Protein AF-A0A5C4LCY1-F1 (afdb_monomer_lite)

Secondary structure (DSSP, 8-state):
---HHHHHHHHHHHHHHTT-HHHHHHHHHHHHTSTT---HHHHHHHHHHHHHTT-HHHHHHHHHHHHHH-TT---HHHHHHHHHHHHHTT-HHHHHHHHHHHHHHS--HHHHHHHHHHHHHTT-HHHHHHHHHHHHHHHHHS-HHHHHHTHHHHHHHHHHHHH-

Organism: NCBI:txid2583531

InterPro domains:
  IPR011990 Tetratricopeptide-like helical domain superfamily [G3DSA:1.25.40.10] (3-149)
  IPR011990 Tetratricopeptide-like helical domain superfamily [SSF48452] (9-138)

pLDDT: mean 95.49, std 5.55, range [51.03, 98.69]

Sequence (164 aa):
MPTPVANRAEFAEECAALGKWQEAWEQYDEIVRRPNGGEPVFHLAKAEAELELGRPADALAGLGALKVREPDYDSAREHMLHARSLAALGRTAEALDAFEAISHRHDSYEARARRASLLAQTGRPDEGRRIAEEILDRLRRAPAHVRKLQADWKHLAEDVLRRT

Structure (mmCIF, N/CA/C/O backbone):
data_AF-A0A5C4LCY1-F1
#
_entry.id   AF-A0A5C4LCY1-F1
#
loop_
_atom_site.group_PDB
_atom_site.id
_atom_site.type_symbol
_atom_site.label_atom_id
_atom_site.label_alt_id
_atom_site.label_comp_id
_atom_site.label_asym_id
_atom_site.label_entity_id
_atom_site.label_seq_id
_atom_site.pdbx_PDB_ins_code
_atom_site.Cartn_x
_atom_site.Cartn_y
_atom_site.Cartn_z
_atom_site.occupancy
_atom_site.B_iso_or_equiv
_atom_site.auth_seq_id
_atom_site.auth_comp_id
_atom_site.auth_asym_id
_atom_site.auth_atom_id
_atom_site.pdbx_PDB_model_num
ATOM 1 N N . MET A 1 1 ? 32.344 -7.123 -8.767 1.00 51.03 1 MET A N 1
ATOM 2 C CA . MET A 1 1 ? 31.823 -5.754 -8.961 1.00 51.03 1 MET A CA 1
ATOM 3 C C . MET A 1 1 ? 30.328 -5.869 -9.194 1.00 51.03 1 MET A C 1
ATOM 5 O O . MET A 1 1 ? 29.963 -6.674 -10.048 1.00 51.03 1 MET A O 1
ATOM 9 N N . PRO A 1 2 ? 29.483 -5.166 -8.429 1.00 62.44 2 PRO A N 1
ATOM 10 C CA . PRO A 1 2 ? 28.041 -5.151 -8.670 1.00 62.44 2 PRO A CA 1
ATOM 11 C C . PRO A 1 2 ? 27.728 -4.586 -10.066 1.00 62.44 2 PRO A C 1
ATOM 13 O O . PRO A 1 2 ? 28.493 -3.787 -10.615 1.00 62.44 2 PRO A O 1
ATOM 16 N N . THR A 1 3 ? 26.645 -5.064 -10.684 1.00 77.62 3 THR A N 1
ATOM 17 C CA . THR A 1 3 ? 26.247 -4.621 -12.027 1.00 77.62 3 THR A CA 1
ATOM 18 C C . THR A 1 3 ? 25.677 -3.199 -11.969 1.00 77.62 3 THR A C 1
ATOM 20 O O . THR A 1 3 ? 25.167 -2.783 -10.928 1.00 77.62 3 THR A O 1
ATOM 23 N N . PRO A 1 4 ? 25.684 -2.441 -13.082 1.00 82.31 4 PRO A N 1
ATOM 24 C CA . PRO A 1 4 ? 25.064 -1.115 -13.112 1.00 82.31 4 PRO A CA 1
ATOM 25 C C . PRO A 1 4 ? 23.577 -1.107 -12.720 1.00 82.31 4 PRO A C 1
ATOM 27 O O . PRO A 1 4 ? 23.086 -0.084 -12.260 1.00 82.31 4 PRO A O 1
ATOM 30 N N . VAL A 1 5 ? 22.865 -2.227 -12.905 1.00 87.88 5 VAL A N 1
ATOM 31 C CA . VAL A 1 5 ? 21.470 -2.390 -12.463 1.00 87.88 5 VAL A CA 1
ATOM 32 C C . VAL A 1 5 ? 21.398 -2.568 -10.949 1.00 87.88 5 VAL A C 1
ATOM 34 O O . VAL A 1 5 ? 20.640 -1.848 -10.312 1.00 87.88 5 VAL A O 1
ATOM 37 N N . ALA A 1 6 ? 22.221 -3.449 -10.371 1.00 86.69 6 ALA A N 1
ATOM 38 C CA . ALA A 1 6 ? 22.251 -3.679 -8.925 1.00 86.69 6 ALA A CA 1
ATOM 39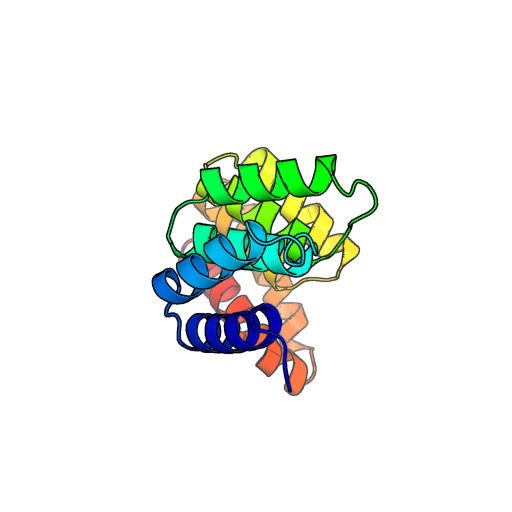 C C . ALA A 1 6 ? 22.594 -2.397 -8.148 1.00 86.69 6 ALA A C 1
ATOM 41 O O . ALA A 1 6 ? 21.867 -2.026 -7.236 1.00 86.69 6 ALA A O 1
ATOM 42 N N . ASN A 1 7 ? 23.610 -1.650 -8.595 1.00 89.31 7 ASN A N 1
ATOM 43 C CA . ASN A 1 7 ? 23.980 -0.375 -7.967 1.00 89.31 7 ASN A CA 1
ATOM 44 C C . ASN A 1 7 ? 22.839 0.650 -7.988 1.00 89.31 7 ASN A C 1
ATOM 46 O O . ASN A 1 7 ? 22.654 1.404 -7.038 1.00 89.31 7 ASN A O 1
ATOM 50 N N . ARG A 1 8 ? 22.087 0.710 -9.093 1.00 92.62 8 ARG A N 1
ATOM 51 C CA . ARG A 1 8 ? 20.947 1.624 -9.215 1.00 92.62 8 ARG A CA 1
ATOM 52 C C . ARG A 1 8 ? 19.771 1.175 -8.367 1.00 92.62 8 ARG A C 1
ATOM 54 O O . ARG A 1 8 ? 19.093 2.033 -7.823 1.00 92.62 8 ARG A O 1
ATOM 61 N N . ALA A 1 9 ? 19.536 -0.131 -8.270 1.00 93.12 9 ALA A N 1
ATOM 62 C CA . ALA A 1 9 ? 18.480 -0.681 -7.435 1.00 93.12 9 ALA A CA 1
ATOM 63 C C . ALA A 1 9 ? 18.744 -0.363 -5.960 1.00 93.12 9 ALA A C 1
ATOM 65 O O . ALA A 1 9 ? 17.877 0.212 -5.319 1.00 93.12 9 ALA A O 1
ATOM 66 N N . GLU A 1 10 ? 19.961 -0.607 -5.467 1.00 94.19 10 GLU A N 1
ATOM 67 C CA . GLU A 1 10 ? 20.356 -0.257 -4.094 1.00 94.19 10 GLU A CA 1
ATOM 68 C C . GLU A 1 10 ? 20.157 1.242 -3.815 1.00 94.19 10 GLU A C 1
ATOM 70 O O . GLU A 1 10 ? 19.497 1.614 -2.848 1.00 94.19 10 GLU A O 1
ATOM 75 N N . PHE A 1 11 ? 20.628 2.119 -4.710 1.00 94.00 11 PHE A N 1
ATOM 76 C CA . PHE A 1 11 ? 20.412 3.564 -4.572 1.00 94.00 11 PHE A CA 1
ATOM 77 C C . PHE A 1 11 ? 18.918 3.947 -4.599 1.00 94.00 11 PHE A C 1
ATOM 79 O O . PHE A 1 11 ? 18.476 4.801 -3.831 1.00 94.00 11 PHE A O 1
ATOM 86 N N . ALA A 1 12 ? 18.114 3.309 -5.454 1.00 95.81 12 ALA A N 1
ATOM 87 C CA . ALA A 1 12 ? 16.675 3.547 -5.531 1.00 95.81 12 ALA A CA 1
ATOM 88 C C . ALA A 1 12 ? 15.940 3.099 -4.258 1.00 95.81 12 ALA A C 1
ATOM 90 O O . ALA A 1 12 ? 15.021 3.783 -3.805 1.00 95.81 12 ALA A O 1
ATOM 91 N N . GLU A 1 13 ? 16.343 1.970 -3.674 1.00 95.69 13 GLU A N 1
ATOM 92 C CA . GLU A 1 13 ? 15.836 1.471 -2.393 1.00 95.69 13 GLU A CA 1
ATOM 93 C C . GLU A 1 13 ? 16.164 2.437 -1.250 1.00 95.69 13 GLU A C 1
ATOM 95 O O . GLU A 1 13 ? 15.283 2.756 -0.451 1.00 95.69 13 GLU A O 1
ATOM 100 N N . GLU A 1 14 ? 17.384 2.979 -1.208 1.00 96.69 14 GLU A N 1
ATOM 101 C CA . GLU A 1 14 ? 17.764 4.010 -0.235 1.00 96.69 14 GLU A CA 1
ATOM 102 C C . GLU A 1 14 ? 16.939 5.293 -0.404 1.00 96.69 14 GLU A C 1
ATOM 104 O O . GLU A 1 14 ? 16.442 5.853 0.577 1.00 96.69 14 GLU A O 1
ATOM 109 N N . CYS A 1 15 ? 16.741 5.753 -1.644 1.00 96.56 15 CYS A N 1
ATOM 110 C CA . CYS A 1 15 ? 15.872 6.892 -1.936 1.00 96.56 15 CYS A CA 1
ATOM 111 C C . CYS A 1 15 ? 14.439 6.648 -1.441 1.00 96.56 15 CYS A C 1
ATOM 113 O O . CYS A 1 15 ? 13.885 7.500 -0.743 1.00 96.56 15 CYS A O 1
ATOM 115 N N . ALA A 1 16 ? 13.863 5.481 -1.738 1.00 95.75 16 ALA A N 1
ATOM 116 C CA . ALA A 1 16 ? 12.531 5.092 -1.280 1.00 95.75 16 ALA A CA 1
ATOM 117 C C . ALA A 1 16 ? 12.435 5.067 0.255 1.00 95.75 16 ALA A C 1
ATOM 119 O O . ALA A 1 16 ? 11.510 5.643 0.826 1.00 95.75 16 ALA A O 1
ATOM 120 N N . ALA A 1 17 ? 13.427 4.490 0.939 1.00 96.25 17 ALA A N 1
ATOM 121 C CA . ALA A 1 17 ? 13.479 4.444 2.402 1.00 96.25 17 ALA A CA 1
ATOM 122 C C . ALA A 1 17 ? 13.537 5.842 3.049 1.00 96.25 17 ALA A C 1
ATOM 124 O O . ALA A 1 17 ? 13.061 6.030 4.169 1.00 96.25 17 ALA A O 1
ATOM 125 N N . LEU A 1 18 ? 14.089 6.832 2.342 1.00 96.88 18 LEU A N 1
ATOM 126 C CA . LEU A 1 18 ? 14.132 8.236 2.761 1.00 96.88 18 LEU A CA 1
ATOM 127 C C . LEU A 1 18 ? 12.908 9.054 2.306 1.00 96.88 18 LEU A C 1
ATOM 129 O O . LEU A 1 18 ? 12.877 10.265 2.524 1.00 96.88 18 LEU A O 1
ATOM 133 N N . GLY A 1 19 ? 11.920 8.431 1.655 1.00 95.94 19 GLY A N 1
ATOM 134 C CA . GLY A 1 19 ? 10.744 9.109 1.098 1.00 95.94 19 GLY A CA 1
ATOM 135 C C . GLY A 1 19 ? 11.036 9.958 -0.146 1.00 95.94 19 GLY A C 1
ATOM 136 O O . GLY A 1 19 ? 10.199 10.757 -0.565 1.00 95.94 19 GLY A O 1
ATOM 137 N N . LYS A 1 20 ? 12.218 9.802 -0.752 1.00 97.88 20 LYS A N 1
ATOM 138 C CA . LYS A 1 20 ? 12.632 10.464 -1.997 1.00 97.88 20 LYS A CA 1
ATOM 139 C C . LYS A 1 20 ? 12.092 9.698 -3.202 1.00 97.88 20 LYS A C 1
ATOM 141 O O . LYS A 1 20 ? 12.828 9.072 -3.966 1.00 97.88 20 LYS A O 1
ATOM 146 N N . TRP A 1 21 ? 10.767 9.690 -3.320 1.00 97.94 21 TRP A N 1
ATOM 147 C CA . TRP A 1 21 ? 10.051 8.850 -4.280 1.00 97.94 21 TRP A CA 1
ATOM 148 C C . TRP A 1 21 ? 10.312 9.231 -5.735 1.00 97.94 21 TRP A C 1
ATOM 150 O O . TRP A 1 21 ? 10.306 8.355 -6.596 1.00 97.94 21 TRP A O 1
ATOM 160 N N . GLN A 1 22 ? 10.579 10.509 -6.015 1.00 98.19 22 GLN A N 1
ATOM 161 C CA . GLN A 1 22 ? 10.874 10.971 -7.371 1.00 98.19 22 GLN A CA 1
ATOM 162 C C . GLN A 1 22 ? 12.217 10.409 -7.851 1.00 98.19 22 GLN A C 1
ATOM 164 O O . GLN A 1 22 ? 12.277 9.812 -8.923 1.00 98.19 22 GLN A O 1
ATOM 169 N N . GLU A 1 23 ? 13.263 10.503 -7.030 1.00 97.81 23 GLU A N 1
ATOM 170 C CA . GLU A 1 23 ? 14.571 9.927 -7.333 1.00 97.81 23 GLU A CA 1
ATOM 171 C C . GLU A 1 23 ? 14.504 8.399 -7.434 1.00 97.81 23 GLU A C 1
ATOM 173 O O . GLU A 1 23 ? 15.056 7.825 -8.373 1.00 97.81 23 GLU A O 1
ATOM 178 N N . ALA A 1 24 ? 13.786 7.732 -6.521 1.00 98.00 24 ALA A N 1
ATOM 179 C CA . ALA A 1 24 ? 13.584 6.284 -6.586 1.00 98.00 24 ALA A CA 1
ATOM 180 C C . ALA A 1 24 ? 12.903 5.868 -7.901 1.00 98.00 24 ALA A C 1
ATOM 182 O O . ALA A 1 24 ? 13.368 4.953 -8.586 1.00 98.00 24 ALA A O 1
ATOM 183 N N . TRP A 1 25 ? 11.834 6.570 -8.288 1.00 98.31 25 TRP A N 1
ATOM 184 C CA . TRP A 1 25 ? 11.123 6.324 -9.539 1.00 98.31 25 TRP A CA 1
ATOM 185 C C . TRP A 1 25 ? 12.035 6.483 -10.758 1.00 98.31 25 TRP A C 1
ATOM 187 O O . TRP A 1 25 ? 12.040 5.600 -11.610 1.00 98.31 25 TRP A O 1
ATOM 197 N N . GLU A 1 26 ? 12.841 7.546 -10.831 1.00 97.88 26 GLU A N 1
ATOM 198 C CA . GLU A 1 26 ? 13.768 7.782 -11.950 1.00 97.88 26 GLU A CA 1
ATOM 199 C C . GLU A 1 26 ? 14.748 6.620 -12.138 1.00 97.88 26 GLU A C 1
ATOM 201 O O . GLU A 1 26 ? 15.002 6.183 -13.265 1.00 97.88 26 GLU A O 1
ATOM 206 N N . GLN A 1 27 ? 15.266 6.076 -11.034 1.00 97.50 27 GLN A N 1
ATOM 207 C CA . GLN A 1 27 ? 16.162 4.927 -11.090 1.00 97.50 27 GLN A CA 1
ATOM 208 C C . GLN A 1 27 ? 15.451 3.668 -11.573 1.00 97.50 27 GLN A C 1
ATOM 210 O O . GLN A 1 27 ? 15.953 3.004 -12.482 1.00 97.50 27 GLN A O 1
ATOM 215 N N . TYR A 1 28 ? 14.288 3.337 -11.007 1.00 97.44 28 TYR A N 1
ATOM 216 C CA . TYR A 1 28 ? 13.549 2.144 -11.420 1.00 97.44 28 TYR A CA 1
ATOM 217 C C . TYR A 1 28 ? 13.042 2.245 -12.857 1.00 97.44 28 TYR A C 1
ATOM 219 O O . TYR A 1 28 ? 13.105 1.267 -13.598 1.00 97.44 28 TYR A O 1
ATOM 227 N N . ASP A 1 29 ? 12.609 3.427 -13.283 1.00 97.25 29 ASP A N 1
ATOM 228 C CA . ASP A 1 29 ? 12.203 3.707 -14.656 1.00 97.25 29 ASP A CA 1
ATOM 229 C C . ASP A 1 29 ? 13.362 3.514 -15.647 1.00 97.25 29 ASP A C 1
ATOM 231 O O . ASP A 1 29 ? 13.179 2.972 -16.740 1.00 97.25 29 ASP A O 1
ATOM 235 N N . GLU A 1 30 ? 14.587 3.871 -15.258 1.00 95.75 30 GLU A N 1
ATOM 236 C CA . GLU A 1 30 ? 15.773 3.558 -16.049 1.00 95.75 30 GLU A CA 1
ATOM 237 C C . GLU A 1 30 ? 16.133 2.067 -16.019 1.00 95.75 30 GLU A C 1
ATOM 239 O O . GLU A 1 30 ? 16.504 1.515 -17.057 1.00 95.75 30 GLU A O 1
ATOM 244 N N . ILE A 1 31 ? 16.017 1.404 -14.863 1.00 95.69 31 ILE A N 1
ATOM 245 C CA . ILE A 1 31 ? 16.291 -0.031 -14.721 1.00 95.69 31 ILE A CA 1
ATOM 246 C C . ILE A 1 31 ? 15.401 -0.833 -15.666 1.00 95.69 31 ILE A C 1
ATOM 248 O O . ILE A 1 31 ? 15.933 -1.591 -16.473 1.00 95.69 31 ILE A O 1
ATOM 252 N N . VAL A 1 32 ? 14.081 -0.625 -15.643 1.00 95.31 32 VAL A N 1
ATOM 253 C CA . VAL A 1 32 ? 13.131 -1.437 -16.428 1.00 95.31 32 VAL A CA 1
ATOM 254 C C . VAL A 1 32 ? 13.284 -1.288 -17.947 1.00 95.31 32 VAL A C 1
ATOM 256 O O . VAL A 1 32 ? 12.782 -2.120 -18.699 1.00 95.31 32 VAL A O 1
ATOM 259 N N . ARG A 1 33 ? 13.989 -0.252 -18.424 1.00 93.81 33 ARG A N 1
ATOM 260 C CA . ARG A 1 33 ? 14.335 -0.073 -19.847 1.00 93.81 33 ARG A CA 1
ATOM 261 C C . ARG A 1 33 ? 15.603 -0.817 -20.272 1.00 93.81 33 ARG A C 1
ATOM 263 O O . ARG A 1 33 ? 15.906 -0.876 -21.463 1.00 93.81 33 ARG A O 1
ATOM 270 N N . ARG A 1 34 ? 16.384 -1.343 -19.327 1.00 92.75 34 ARG A N 1
ATOM 271 C CA . ARG A 1 34 ? 17.648 -2.038 -19.608 1.00 92.75 34 ARG A CA 1
ATOM 272 C C . ARG A 1 34 ? 17.399 -3.524 -19.901 1.00 92.75 34 ARG A C 1
ATOM 274 O O . ARG A 1 34 ? 16.488 -4.106 -19.320 1.00 92.75 34 ARG A O 1
ATOM 281 N N . PRO A 1 35 ? 18.258 -4.180 -20.708 1.00 88.38 35 PRO A N 1
ATOM 282 C CA . PRO A 1 35 ? 18.112 -5.603 -21.041 1.00 88.38 35 PRO A CA 1
ATOM 283 C C . PRO A 1 35 ? 18.001 -6.541 -19.830 1.00 88.38 35 PRO A C 1
ATOM 285 O O . PRO A 1 35 ? 17.299 -7.542 -19.890 1.00 88.38 35 PRO A O 1
ATOM 288 N N . ASN A 1 36 ? 18.650 -6.191 -18.716 1.00 85.12 36 ASN A N 1
ATOM 289 C CA . ASN A 1 36 ? 18.675 -6.999 -17.493 1.00 85.12 36 ASN A CA 1
ATOM 290 C C . ASN A 1 36 ? 17.739 -6.447 -16.399 1.00 85.12 36 ASN A C 1
ATOM 292 O O . ASN A 1 36 ? 17.913 -6.769 -15.233 1.00 85.12 36 ASN A O 1
ATOM 296 N N . GLY A 1 37 ? 16.804 -5.557 -16.746 1.00 88.12 37 GLY A N 1
ATOM 297 C CA . GLY A 1 37 ? 15.892 -4.911 -15.795 1.00 88.12 37 GLY A CA 1
ATOM 298 C C . GLY A 1 37 ? 14.457 -5.434 -15.830 1.00 88.12 37 GLY A C 1
ATOM 299 O O . GLY A 1 37 ? 13.577 -4.814 -15.244 1.00 88.12 37 GLY A O 1
ATOM 300 N N . GLY A 1 38 ? 14.204 -6.544 -16.530 1.00 88.94 38 GLY A N 1
ATOM 301 C CA . GLY A 1 38 ? 12.861 -7.112 -16.696 1.00 88.94 38 GLY A CA 1
ATOM 302 C C . GLY A 1 38 ? 12.323 -7.879 -15.483 1.00 88.94 38 GLY A C 1
ATOM 303 O O . GLY A 1 38 ? 11.188 -8.359 -15.529 1.00 88.94 38 GLY A O 1
ATOM 304 N N . GLU A 1 39 ? 13.108 -8.015 -14.411 1.00 92.25 39 GLU A N 1
ATOM 305 C CA . GLU A 1 39 ? 12.696 -8.753 -13.216 1.00 92.25 39 GLU A CA 1
ATOM 306 C C . GLU A 1 39 ? 11.468 -8.099 -12.551 1.00 92.25 39 GLU A C 1
ATOM 308 O O . GLU A 1 39 ? 11.450 -6.876 -12.365 1.00 92.25 39 GLU A O 1
ATOM 313 N N . PRO A 1 40 ? 10.448 -8.881 -12.141 1.00 94.94 40 PRO A N 1
ATOM 314 C CA . PRO A 1 40 ? 9.212 -8.357 -11.550 1.00 94.94 40 PRO A CA 1
ATOM 315 C C . PRO A 1 40 ? 9.417 -7.377 -10.393 1.00 94.94 40 PRO A C 1
ATOM 317 O O . PRO A 1 40 ? 8.665 -6.413 -10.256 1.00 94.94 40 PRO A O 1
ATOM 320 N N . VAL A 1 41 ? 10.459 -7.592 -9.585 1.00 94.31 41 VAL A N 1
ATOM 321 C CA . 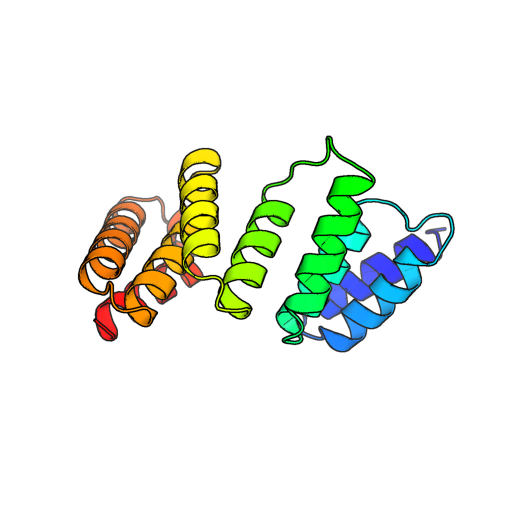VAL A 1 41 ? 10.771 -6.761 -8.417 1.00 94.31 41 VAL A CA 1
ATOM 322 C C . VAL A 1 41 ? 11.001 -5.291 -8.783 1.00 94.31 41 VAL A C 1
ATOM 324 O O . VAL A 1 41 ? 10.493 -4.414 -8.087 1.00 94.31 41 VAL A O 1
ATOM 327 N N . PHE A 1 42 ? 11.670 -5.003 -9.906 1.00 95.62 42 PHE A N 1
ATOM 328 C CA . PHE A 1 42 ? 11.925 -3.627 -10.346 1.00 95.62 42 PHE A CA 1
ATOM 329 C C . PHE A 1 42 ? 10.650 -2.941 -10.837 1.00 95.62 42 PHE A C 1
ATOM 331 O O . PHE A 1 42 ? 10.450 -1.751 -10.605 1.00 95.62 42 PHE A O 1
ATOM 338 N N . HIS A 1 43 ? 9.752 -3.698 -11.468 1.00 96.44 43 HIS A N 1
ATOM 339 C CA . HIS A 1 43 ? 8.453 -3.184 -11.894 1.00 96.44 43 HIS A CA 1
ATOM 340 C C . HIS A 1 43 ? 7.526 -2.908 -10.708 1.00 96.44 43 HIS A C 1
ATOM 342 O O . HIS A 1 43 ? 6.846 -1.884 -10.708 1.00 96.44 43 HIS A O 1
ATOM 348 N N . LEU A 1 44 ? 7.533 -3.764 -9.679 1.00 97.12 44 LEU A N 1
ATOM 349 C CA . LEU A 1 44 ? 6.801 -3.494 -8.439 1.00 97.12 44 LEU A CA 1
ATOM 350 C C . LEU A 1 44 ? 7.328 -2.252 -7.725 1.00 97.12 44 LEU A C 1
ATOM 352 O O . LEU A 1 44 ? 6.536 -1.414 -7.304 1.00 97.12 44 LEU A O 1
ATOM 356 N N . ALA A 1 45 ? 8.649 -2.120 -7.600 1.00 97.44 45 ALA A N 1
ATOM 357 C CA . ALA A 1 45 ? 9.252 -0.973 -6.934 1.00 97.44 45 ALA A CA 1
ATOM 358 C C . ALA A 1 45 ? 8.984 0.338 -7.696 1.00 97.44 45 ALA A C 1
ATOM 360 O O . ALA A 1 45 ? 8.691 1.362 -7.078 1.00 97.44 45 ALA A O 1
ATOM 361 N N . LYS A 1 46 ? 8.980 0.295 -9.037 1.00 98.06 46 LYS A N 1
ATOM 362 C CA . LYS A 1 46 ? 8.530 1.416 -9.871 1.00 98.06 46 LYS A CA 1
ATOM 363 C C . LYS A 1 46 ? 7.063 1.776 -9.607 1.00 98.06 46 LYS A C 1
ATOM 365 O O . LYS A 1 46 ? 6.773 2.947 -9.385 1.00 98.06 46 LYS A O 1
ATOM 370 N N . ALA A 1 47 ? 6.163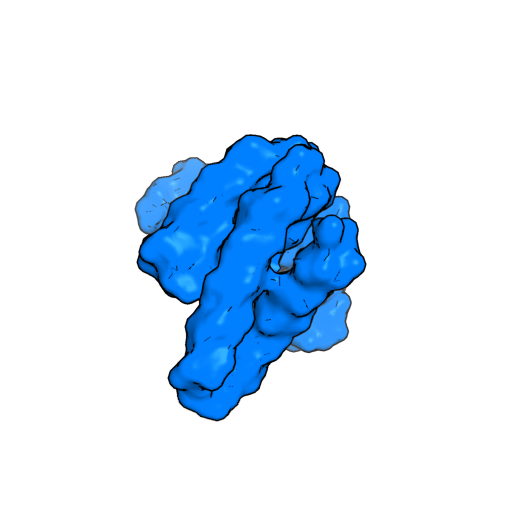 0.790 -9.613 1.00 98.19 47 ALA A N 1
ATOM 371 C CA . ALA A 1 47 ? 4.734 1.010 -9.382 1.00 98.19 47 ALA A CA 1
ATOM 372 C C . ALA A 1 47 ? 4.452 1.566 -7.976 1.00 98.19 47 ALA A C 1
ATOM 374 O O . ALA A 1 47 ? 3.568 2.400 -7.798 1.00 98.19 47 ALA A O 1
ATOM 375 N N . GLU A 1 48 ? 5.221 1.142 -6.972 1.00 98.25 48 GLU A N 1
ATOM 376 C CA . GLU A 1 48 ? 5.164 1.722 -5.632 1.00 98.25 48 GLU A CA 1
ATOM 377 C C . GLU A 1 48 ? 5.571 3.194 -5.639 1.00 98.25 48 GLU A C 1
ATOM 379 O O . GLU A 1 48 ? 4.815 4.029 -5.150 1.00 98.25 48 GLU A O 1
ATOM 384 N N . ALA A 1 49 ? 6.699 3.534 -6.266 1.00 98.44 49 ALA A N 1
ATOM 385 C CA . ALA A 1 49 ? 7.125 4.924 -6.375 1.00 98.44 49 ALA A CA 1
ATOM 386 C C . ALA A 1 49 ? 6.098 5.788 -7.135 1.00 98.44 49 ALA A C 1
ATOM 388 O O . ALA A 1 49 ? 5.818 6.910 -6.723 1.00 98.44 49 ALA A O 1
ATOM 389 N N . GLU A 1 50 ? 5.473 5.266 -8.196 1.00 98.62 50 GLU A N 1
ATOM 390 C CA . GLU A 1 50 ? 4.385 5.949 -8.915 1.00 98.62 50 GLU A CA 1
ATOM 391 C C . GLU A 1 50 ? 3.183 6.220 -8.011 1.00 98.62 50 GLU A C 1
ATOM 393 O O . GLU A 1 50 ? 2.643 7.327 -8.010 1.00 98.62 50 GLU A O 1
ATOM 398 N N . LEU A 1 51 ? 2.787 5.240 -7.202 1.00 98.25 51 LEU A N 1
ATOM 399 C CA . LEU A 1 51 ? 1.681 5.393 -6.270 1.00 98.25 51 LEU A CA 1
ATOM 400 C C . LEU A 1 51 ? 1.978 6.447 -5.191 1.00 98.25 51 LEU A C 1
ATOM 402 O O . LEU A 1 51 ? 1.127 7.300 -4.937 1.00 98.25 51 LEU A O 1
ATOM 406 N N . GLU A 1 52 ? 3.175 6.428 -4.597 1.00 98.00 52 GLU A N 1
ATOM 407 C CA . GLU A 1 52 ? 3.600 7.422 -3.595 1.00 98.00 52 GLU A CA 1
ATOM 408 C C . GLU A 1 52 ? 3.752 8.833 -4.193 1.00 98.00 52 GLU A C 1
ATOM 410 O O . GLU A 1 52 ? 3.5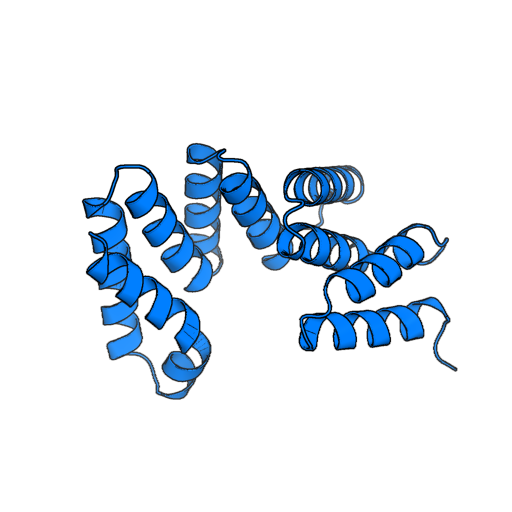25 9.831 -3.511 1.00 98.00 52 GLU A O 1
ATOM 415 N N . LEU A 1 53 ? 4.052 8.937 -5.493 1.00 98.31 53 LEU A N 1
ATOM 416 C CA . LEU A 1 53 ? 4.059 10.196 -6.249 1.00 98.31 53 LEU A CA 1
ATOM 417 C C . LEU A 1 53 ? 2.658 10.679 -6.665 1.00 98.31 53 LEU A C 1
ATOM 419 O O . LEU A 1 53 ? 2.542 11.682 -7.373 1.00 98.31 53 LEU A O 1
ATOM 423 N N . GLY A 1 54 ? 1.591 9.980 -6.269 1.00 98.00 54 GLY A N 1
ATOM 424 C CA . GLY A 1 54 ? 0.222 10.340 -6.634 1.00 98.00 54 GLY A CA 1
ATOM 425 C C . GLY A 1 54 ? -0.126 10.028 -8.091 1.00 98.00 54 GLY A C 1
ATOM 426 O O . GLY A 1 54 ? -1.009 10.668 -8.661 1.00 98.00 54 GLY A O 1
ATOM 427 N N . ARG A 1 55 ? 0.536 9.034 -8.697 1.00 98.56 55 ARG A N 1
ATOM 428 C CA . ARG A 1 55 ? 0.293 8.541 -10.064 1.00 98.56 55 ARG A CA 1
ATOM 429 C C . ARG A 1 55 ? -0.307 7.122 -10.054 1.00 98.56 55 ARG A C 1
ATOM 431 O O . ARG A 1 55 ? 0.274 6.191 -10.608 1.00 98.56 55 ARG A O 1
ATOM 438 N N . PRO A 1 56 ? -1.488 6.908 -9.443 1.00 98.44 56 PRO A N 1
ATOM 439 C CA . PRO A 1 56 ? -2.052 5.567 -9.284 1.00 98.44 56 PRO A CA 1
ATOM 440 C C . PRO A 1 56 ? -2.485 4.920 -10.610 1.00 98.44 56 PRO A C 1
ATOM 442 O O . PRO A 1 56 ? -2.552 3.696 -10.697 1.00 98.44 56 PRO A O 1
ATOM 445 N N . ALA A 1 57 ? -2.774 5.717 -11.645 1.00 98.56 57 ALA A N 1
ATOM 446 C CA . ALA A 1 57 ? -3.084 5.205 -12.981 1.00 98.56 57 ALA A CA 1
ATOM 447 C C . ALA A 1 57 ? -1.863 4.529 -13.626 1.00 98.56 57 ALA A C 1
ATOM 449 O O . ALA A 1 57 ? -1.994 3.428 -14.161 1.00 98.56 57 ALA A O 1
ATOM 450 N N . ASP A 1 58 ? -0.690 5.157 -13.514 1.00 98.38 58 ASP A N 1
ATOM 451 C CA . ASP A 1 58 ? 0.571 4.623 -14.037 1.00 98.38 58 ASP A CA 1
ATOM 452 C C . ASP A 1 58 ? 0.952 3.341 -13.293 1.00 98.38 58 ASP A C 1
ATOM 454 O O . ASP A 1 58 ? 1.195 2.311 -13.927 1.00 98.38 58 ASP A O 1
ATOM 458 N N . ALA A 1 59 ? 0.851 3.364 -11.958 1.00 98.44 59 ALA A N 1
ATOM 459 C CA . ALA A 1 59 ? 1.089 2.192 -11.124 1.00 98.44 59 ALA A CA 1
ATOM 460 C C . ALA A 1 59 ? 0.188 1.015 -11.535 1.00 98.44 59 ALA A C 1
ATOM 462 O O . ALA A 1 59 ? 0.667 -0.100 -11.745 1.00 98.44 59 ALA A O 1
ATOM 463 N N . LEU A 1 60 ? -1.119 1.250 -11.704 1.00 98.00 60 LEU A N 1
ATOM 464 C CA . LEU A 1 60 ? -2.062 0.200 -12.095 1.00 98.00 60 LEU A CA 1
ATOM 465 C C . LEU A 1 60 ? -1.775 -0.347 -13.503 1.00 98.00 60 LEU A C 1
ATOM 467 O O . LEU A 1 60 ? -1.845 -1.559 -13.715 1.00 98.00 60 LEU A O 1
ATOM 471 N N . ALA A 1 61 ? -1.416 0.520 -14.453 1.00 98.06 61 ALA A N 1
ATOM 472 C CA . ALA A 1 61 ? -1.020 0.107 -15.796 1.00 98.06 61 ALA A CA 1
ATOM 473 C C . ALA A 1 61 ? 0.266 -0.739 -15.776 1.00 98.06 61 ALA A C 1
ATOM 475 O O . ALA A 1 61 ? 0.336 -1.774 -16.443 1.00 98.06 61 ALA A O 1
ATOM 476 N N . GLY A 1 62 ? 1.258 -0.344 -14.972 1.00 96.81 62 GLY A N 1
ATOM 477 C CA . GLY A 1 62 ? 2.505 -1.082 -14.780 1.00 96.81 62 GLY A CA 1
ATOM 478 C C . GLY A 1 62 ? 2.288 -2.475 -14.186 1.00 96.81 62 GLY A C 1
ATOM 479 O O . GLY A 1 62 ? 2.843 -3.452 -14.695 1.00 96.81 62 GLY A O 1
ATOM 480 N N . LEU A 1 63 ? 1.434 -2.588 -13.164 1.00 97.12 63 LEU A N 1
ATOM 481 C CA . LEU A 1 63 ? 1.054 -3.871 -12.558 1.00 97.12 63 LEU A CA 1
ATOM 482 C C . LEU A 1 63 ? 0.294 -4.766 -13.548 1.00 97.12 63 LEU A C 1
ATOM 484 O O . LEU A 1 63 ? 0.588 -5.955 -13.659 1.00 97.12 63 LEU A O 1
ATOM 488 N N . GLY A 1 64 ? -0.625 -4.194 -14.332 1.00 96.62 64 GLY A N 1
ATOM 489 C CA . GLY A 1 64 ? -1.333 -4.924 -15.386 1.00 96.62 64 GLY A CA 1
ATOM 490 C C . GLY A 1 64 ? -0.386 -5.475 -16.455 1.00 96.62 64 GLY A C 1
ATOM 491 O O . GLY A 1 64 ? -0.475 -6.647 -16.822 1.00 96.62 64 GLY A O 1
ATOM 492 N N . ALA A 1 65 ? 0.574 -4.666 -16.912 1.00 95.81 65 ALA A N 1
ATOM 493 C CA . ALA A 1 65 ? 1.596 -5.107 -17.860 1.00 95.81 65 ALA A CA 1
ATOM 494 C C . ALA A 1 65 ? 2.492 -6.213 -17.277 1.00 95.81 65 ALA A C 1
ATOM 496 O O . ALA A 1 65 ? 2.823 -7.170 -17.981 1.00 95.81 65 ALA A O 1
ATOM 497 N N . LEU A 1 66 ? 2.850 -6.116 -15.990 1.00 95.06 66 LEU A N 1
ATOM 498 C CA . LEU A 1 66 ? 3.588 -7.167 -15.291 1.00 95.06 66 LEU A CA 1
ATOM 499 C C . LEU A 1 66 ? 2.790 -8.475 -15.263 1.00 95.06 66 LEU A C 1
ATOM 501 O O . LEU A 1 66 ? 3.350 -9.518 -15.582 1.00 95.06 66 LEU A O 1
ATOM 505 N N . LYS A 1 67 ? 1.487 -8.423 -14.966 1.00 94.81 67 LYS A N 1
ATOM 506 C CA . LYS A 1 67 ? 0.628 -9.614 -14.918 1.00 94.81 67 LYS A CA 1
ATOM 507 C C . LYS A 1 67 ? 0.461 -10.294 -16.277 1.00 94.81 67 LYS A C 1
ATOM 509 O O . LYS A 1 67 ? 0.377 -11.514 -16.339 1.00 94.81 67 LYS A O 1
ATOM 514 N N . VAL A 1 68 ? 0.424 -9.519 -17.363 1.00 95.31 68 VAL A N 1
ATOM 515 C CA . VAL A 1 68 ? 0.384 -10.066 -18.731 1.00 95.31 68 VAL A CA 1
ATOM 516 C C . VAL A 1 68 ? 1.695 -10.768 -19.082 1.00 95.31 68 VAL A C 1
ATOM 518 O O . VAL A 1 68 ? 1.670 -11.825 -19.707 1.00 95.31 68 VAL A O 1
ATOM 521 N N . ARG A 1 69 ? 2.836 -10.186 -18.695 1.00 94.06 69 ARG A N 1
ATOM 522 C CA . ARG A 1 69 ? 4.157 -10.757 -18.984 1.00 94.06 69 ARG A CA 1
ATOM 523 C C . ARG A 1 69 ? 4.472 -11.977 -18.122 1.00 94.06 69 ARG A C 1
ATOM 525 O O . ARG A 1 69 ? 5.022 -12.942 -18.633 1.00 94.06 69 ARG A O 1
ATOM 532 N N . GLU A 1 70 ? 4.110 -11.922 -16.845 1.00 93.69 70 GLU A N 1
ATOM 533 C CA . GLU A 1 70 ? 4.407 -12.937 -15.832 1.00 93.69 70 GLU A CA 1
ATOM 534 C C . GLU A 1 70 ? 3.106 -13.380 -15.132 1.00 93.69 70 GLU A C 1
ATOM 536 O O . GLU A 1 70 ? 2.843 -12.986 -13.991 1.00 93.69 70 GLU A O 1
ATOM 541 N N . PRO A 1 71 ? 2.248 -14.187 -15.789 1.00 92.81 71 PRO A N 1
ATOM 542 C CA . PRO A 1 71 ? 0.942 -14.569 -15.243 1.00 92.81 71 PRO A CA 1
ATOM 543 C C . PRO A 1 71 ? 1.022 -15.316 -13.911 1.00 92.81 71 PRO A C 1
ATOM 545 O O . PRO A 1 71 ? 0.137 -15.162 -13.067 1.00 92.81 71 PRO A O 1
ATOM 548 N N . ASP A 1 72 ? 2.101 -16.069 -13.703 1.00 92.12 72 ASP A N 1
ATOM 549 C CA . ASP A 1 72 ? 2.347 -16.846 -12.485 1.00 92.12 72 ASP A CA 1
ATOM 550 C C . ASP A 1 72 ? 2.933 -15.999 -11.345 1.00 92.12 72 ASP A C 1
ATOM 552 O O . ASP A 1 72 ? 3.055 -16.471 -10.214 1.00 92.12 72 ASP A O 1
ATOM 556 N N . TYR A 1 73 ? 3.268 -14.730 -11.608 1.00 90.25 73 TYR A N 1
ATOM 557 C CA . TYR A 1 73 ? 3.700 -13.816 -10.564 1.00 90.25 73 TYR A CA 1
ATOM 558 C C . TYR A 1 73 ? 2.512 -13.462 -9.659 1.00 90.25 73 TYR A C 1
ATOM 560 O O . TYR A 1 73 ? 1.529 -12.835 -10.073 1.00 90.25 73 TYR A O 1
ATOM 568 N N . ASP A 1 74 ? 2.605 -13.899 -8.406 1.00 89.38 74 ASP A N 1
ATOM 569 C CA . ASP A 1 74 ? 1.660 -13.622 -7.328 1.00 89.38 74 ASP A CA 1
ATOM 570 C C . ASP A 1 74 ? 2.468 -13.282 -6.073 1.00 89.38 74 ASP A C 1
ATOM 572 O O . ASP A 1 74 ? 3.198 -14.117 -5.537 1.00 89.38 74 ASP A O 1
ATOM 576 N N . SER A 1 75 ? 2.368 -12.037 -5.606 1.00 93.12 75 SER A N 1
ATOM 577 C CA . SER A 1 75 ? 3.034 -11.611 -4.377 1.00 93.12 75 SER A CA 1
ATOM 578 C C . SER A 1 75 ? 2.135 -10.699 -3.557 1.00 93.12 75 SER A C 1
ATOM 580 O O . SER A 1 75 ? 1.417 -9.865 -4.099 1.00 93.12 75 SER A O 1
ATOM 582 N N . ALA A 1 76 ? 2.196 -10.804 -2.227 1.00 93.19 76 ALA A N 1
ATOM 583 C CA . ALA A 1 76 ? 1.395 -9.953 -1.342 1.00 93.19 76 ALA A CA 1
ATOM 584 C C . ALA A 1 76 ? 1.617 -8.446 -1.597 1.00 93.19 76 ALA A C 1
ATOM 586 O O . ALA A 1 76 ? 0.669 -7.668 -1.493 1.00 93.19 76 ALA A O 1
ATOM 587 N N . ARG A 1 77 ? 2.845 -8.048 -1.971 1.00 94.56 77 ARG A N 1
ATOM 588 C CA . ARG A 1 77 ? 3.193 -6.661 -2.322 1.00 94.56 77 ARG A CA 1
ATOM 589 C C . ARG A 1 77 ? 2.469 -6.200 -3.586 1.00 94.56 77 ARG A C 1
ATOM 591 O O . ARG A 1 77 ? 1.911 -5.110 -3.585 1.00 94.56 77 ARG A O 1
ATOM 598 N N . GLU A 1 78 ? 2.435 -7.035 -4.624 1.00 96.19 78 GLU A N 1
ATOM 599 C CA . GLU A 1 78 ? 1.716 -6.755 -5.875 1.00 96.19 78 GLU A CA 1
ATOM 600 C C . GLU A 1 78 ? 0.223 -6.508 -5.614 1.00 96.19 78 GLU A C 1
ATOM 602 O O . GLU A 1 78 ? -0.279 -5.433 -5.943 1.00 96.19 78 GLU A O 1
ATOM 607 N N . HIS A 1 79 ? -0.452 -7.416 -4.898 1.00 96.50 79 HIS A N 1
ATOM 608 C CA . HIS A 1 79 ? -1.871 -7.248 -4.553 1.00 96.50 79 HIS A CA 1
ATOM 609 C C . HIS A 1 79 ? -2.142 -5.988 -3.736 1.00 96.50 79 HIS A C 1
ATOM 611 O O . HIS A 1 79 ? -3.140 -5.304 -3.964 1.00 96.50 79 HIS A O 1
ATOM 617 N N . MET A 1 80 ? -1.263 -5.665 -2.782 1.00 97.88 80 MET A N 1
ATOM 618 C CA . MET A 1 80 ? -1.411 -4.455 -1.975 1.00 97.88 80 MET A CA 1
ATOM 619 C C . MET A 1 80 ? -1.296 -3.194 -2.835 1.00 97.88 80 MET A C 1
ATOM 621 O O . MET A 1 80 ? -2.129 -2.296 -2.710 1.00 97.88 80 MET A O 1
ATOM 625 N N . LEU A 1 81 ? -0.307 -3.127 -3.731 1.00 98.06 81 LEU A N 1
ATOM 626 C CA . LEU A 1 81 ? -0.153 -2.003 -4.655 1.00 98.06 81 LEU A CA 1
ATOM 627 C C . LEU A 1 81 ? -1.359 -1.884 -5.589 1.00 98.06 81 LEU A C 1
ATOM 629 O O . LEU A 1 81 ? -1.877 -0.784 -5.770 1.00 98.06 81 LEU A O 1
ATOM 633 N N . HIS A 1 82 ? -1.866 -3.003 -6.108 1.00 98.25 82 HIS A N 1
ATOM 634 C CA . HIS A 1 82 ? -3.065 -3.020 -6.942 1.00 98.25 82 HIS A CA 1
ATOM 635 C C . HIS A 1 82 ? -4.287 -2.463 -6.190 1.00 98.25 82 HIS A C 1
ATOM 637 O O . HIS A 1 82 ? -4.936 -1.528 -6.661 1.00 98.25 82 HIS A O 1
ATOM 643 N N . ALA A 1 83 ? -4.569 -2.966 -4.982 1.00 98.50 83 ALA A N 1
ATOM 644 C CA . ALA A 1 83 ? -5.695 -2.514 -4.160 1.00 98.50 83 ALA A CA 1
ATOM 645 C C . ALA A 1 83 ? -5.594 -1.025 -3.785 1.00 98.50 83 ALA A C 1
ATOM 647 O O . ALA A 1 83 ? -6.578 -0.285 -3.859 1.00 98.50 83 ALA A O 1
ATOM 648 N N . ARG A 1 84 ? -4.394 -0.557 -3.420 1.00 98.56 84 ARG A N 1
ATOM 649 C CA . ARG A 1 84 ? -4.151 0.856 -3.103 1.00 98.56 84 ARG A CA 1
ATOM 650 C C . ARG A 1 84 ? -4.315 1.760 -4.329 1.00 98.56 84 ARG A C 1
ATOM 652 O O . ARG A 1 84 ? -4.908 2.829 -4.197 1.00 98.56 84 ARG A O 1
ATOM 659 N N . SER A 1 85 ? -3.852 1.332 -5.503 1.00 98.62 85 SER A N 1
ATOM 660 C CA . SER A 1 85 ? -4.035 2.069 -6.759 1.00 98.62 85 SER A CA 1
ATOM 661 C C . SER A 1 85 ? -5.511 2.170 -7.148 1.00 98.62 85 SER A C 1
ATOM 663 O O . SER A 1 85 ? -5.977 3.255 -7.490 1.00 98.62 85 SER A O 1
ATOM 665 N N . LEU A 1 86 ? -6.283 1.082 -7.017 1.00 98.69 86 LEU A N 1
ATOM 666 C CA . LEU A 1 86 ? -7.738 1.105 -7.219 1.00 98.69 86 LEU A CA 1
ATOM 667 C C . LEU A 1 86 ? -8.426 2.110 -6.285 1.00 98.69 86 LEU A C 1
ATOM 669 O O . LEU A 1 86 ? -9.250 2.907 -6.738 1.00 98.69 86 LEU A O 1
ATOM 673 N N . ALA A 1 87 ? -8.062 2.109 -4.999 1.00 98.50 87 ALA A N 1
ATOM 674 C CA . ALA A 1 87 ? -8.624 3.034 -4.019 1.00 98.50 87 ALA A CA 1
ATOM 675 C C . ALA A 1 87 ? -8.314 4.498 -4.370 1.00 98.50 87 ALA A C 1
ATOM 677 O O . ALA A 1 87 ? -9.215 5.335 -4.355 1.00 98.50 87 ALA A O 1
ATOM 678 N N . ALA A 1 88 ? -7.065 4.800 -4.738 1.00 98.12 88 ALA A N 1
ATOM 679 C CA . ALA A 1 88 ? -6.635 6.145 -5.120 1.00 98.12 88 ALA A CA 1
ATOM 680 C C . ALA A 1 88 ? -7.308 6.652 -6.411 1.00 98.12 88 ALA A C 1
ATOM 682 O O . ALA A 1 88 ? -7.493 7.854 -6.577 1.00 98.12 88 ALA A O 1
ATOM 683 N N . LEU A 1 89 ? -7.721 5.744 -7.300 1.00 98.25 89 LEU A N 1
ATOM 684 C CA . LEU A 1 89 ? -8.495 6.053 -8.507 1.00 98.25 89 LEU A CA 1
ATOM 685 C C . LEU A 1 89 ? -10.009 6.167 -8.259 1.00 98.25 89 LEU A C 1
ATOM 687 O O . LEU A 1 89 ? -10.765 6.378 -9.205 1.00 98.25 89 LEU A O 1
ATOM 691 N N . GLY A 1 90 ? -10.478 5.985 -7.022 1.00 97.44 90 GLY A N 1
ATOM 692 C CA . GLY A 1 90 ? -11.907 6.000 -6.701 1.00 97.44 90 GLY A CA 1
ATOM 693 C C . GLY A 1 90 ? -12.670 4.758 -7.174 1.00 97.44 90 GLY A C 1
ATOM 694 O O . GLY A 1 90 ? -13.900 4.747 -7.153 1.00 97.44 90 GLY A O 1
ATOM 695 N N . ARG A 1 91 ? -11.974 3.680 -7.563 1.00 98.25 91 ARG A N 1
ATOM 696 C CA . ARG A 1 91 ? -12.577 2.373 -7.887 1.00 98.25 91 ARG A CA 1
ATOM 697 C C . ARG A 1 91 ? -12.908 1.621 -6.595 1.00 98.25 91 ARG A C 1
ATOM 699 O O . ARG A 1 91 ? -12.363 0.559 -6.305 1.00 98.25 91 ARG A O 1
ATOM 706 N N . THR A 1 92 ? -13.780 2.223 -5.785 1.00 97.88 92 THR A N 1
ATOM 707 C CA . THR A 1 92 ? -14.029 1.850 -4.386 1.00 97.88 92 THR A CA 1
ATOM 708 C C . THR A 1 92 ? -14.447 0.396 -4.216 1.00 97.88 92 THR A C 1
ATOM 710 O O . THR A 1 92 ? -13.889 -0.279 -3.359 1.00 97.88 92 THR A O 1
ATOM 713 N N . ALA A 1 93 ? -15.407 -0.094 -5.006 1.00 97.88 93 ALA A N 1
ATOM 714 C CA . ALA A 1 93 ? -15.914 -1.460 -4.851 1.00 97.88 93 ALA A CA 1
ATOM 715 C C . ALA A 1 93 ? -14.797 -2.496 -5.063 1.00 97.88 93 ALA A C 1
ATOM 717 O O . ALA A 1 93 ? -14.545 -3.327 -4.198 1.00 97.88 93 ALA A O 1
ATOM 718 N N . GLU A 1 94 ? -14.041 -2.349 -6.150 1.00 98.31 94 GLU A N 1
ATOM 719 C CA . GLU A 1 94 ? -12.934 -3.246 -6.485 1.00 98.31 94 GLU A CA 1
ATOM 720 C C . GLU A 1 94 ? -11.797 -3.173 -5.459 1.00 98.31 94 GLU A C 1
ATOM 722 O O . GLU A 1 94 ? -11.201 -4.189 -5.109 1.00 98.31 94 GLU A O 1
ATOM 727 N N . ALA A 1 95 ? -11.503 -1.978 -4.938 1.00 98.62 95 ALA A N 1
ATOM 728 C CA . ALA A 1 95 ? -10.515 -1.817 -3.878 1.00 98.62 95 ALA A CA 1
ATOM 729 C C . ALA A 1 95 ? -10.948 -2.508 -2.574 1.00 98.62 95 ALA A C 1
ATOM 731 O O . ALA A 1 95 ? -10.121 -3.129 -1.907 1.00 98.62 95 ALA A O 1
ATOM 732 N N . LEU A 1 96 ? -12.231 -2.418 -2.207 1.00 98.44 96 LEU A N 1
ATOM 733 C CA . LEU A 1 96 ? -12.774 -3.084 -1.021 1.00 98.44 96 LEU A CA 1
ATOM 734 C C . LEU A 1 96 ? -12.683 -4.607 -1.141 1.00 98.44 96 LEU A C 1
ATOM 736 O O . LEU A 1 96 ? -12.212 -5.242 -0.195 1.00 98.44 96 LEU A O 1
ATOM 740 N N . ASP A 1 97 ? -13.060 -5.160 -2.294 1.00 98.12 97 ASP A N 1
ATOM 741 C CA . ASP A 1 97 ? -12.963 -6.596 -2.573 1.00 98.12 97 ASP A CA 1
ATOM 742 C C . ASP A 1 97 ? -11.501 -7.066 -2.517 1.00 98.12 97 ASP A C 1
ATOM 744 O O . ASP A 1 97 ? -11.177 -8.080 -1.893 1.00 98.12 97 ASP A O 1
ATOM 748 N N . ALA A 1 98 ? -10.585 -6.285 -3.100 1.00 97.88 98 ALA A N 1
ATOM 749 C CA . ALA A 1 98 ? -9.159 -6.588 -3.072 1.00 97.88 98 ALA A CA 1
ATOM 750 C C . ALA A 1 98 ? -8.589 -6.553 -1.642 1.00 97.88 98 ALA A C 1
ATOM 752 O O . ALA A 1 98 ? -7.901 -7.489 -1.228 1.00 97.88 98 ALA A O 1
ATOM 753 N N . PHE A 1 99 ? -8.893 -5.521 -0.847 1.00 98.44 99 PHE A N 1
ATOM 754 C CA . PHE A 1 99 ? -8.441 -5.463 0.547 1.00 98.44 99 PHE A CA 1
ATOM 755 C C . PHE A 1 99 ? -9.035 -6.585 1.401 1.00 98.44 99 PHE A C 1
ATOM 757 O O . PHE A 1 99 ? -8.335 -7.135 2.254 1.00 98.44 99 PHE A O 1
ATOM 764 N N . GLU A 1 100 ? -10.296 -6.953 1.179 1.00 96.94 100 GLU A N 1
ATOM 765 C CA . GLU A 1 100 ? -10.912 -8.101 1.839 1.00 96.94 100 GLU A CA 1
ATOM 766 C C . GLU A 1 100 ? -10.146 -9.390 1.524 1.00 96.94 100 GLU A C 1
ATOM 768 O O . GLU A 1 100 ? -9.676 -10.060 2.450 1.00 96.94 100 GLU A O 1
ATOM 773 N N . ALA A 1 101 ? -9.910 -9.681 0.243 1.00 96.81 101 ALA A N 1
ATOM 774 C CA . ALA A 1 101 ? -9.157 -10.855 -0.187 1.00 96.81 101 ALA A CA 1
ATOM 775 C C . ALA A 1 101 ? -7.746 -10.907 0.431 1.00 96.81 101 ALA A C 1
ATOM 777 O O . ALA A 1 101 ? -7.341 -11.940 0.973 1.00 96.81 101 ALA A O 1
ATOM 778 N N . ILE A 1 102 ? -7.014 -9.787 0.431 1.00 97.12 102 ILE A N 1
ATOM 779 C CA . ILE A 1 102 ? -5.676 -9.690 1.044 1.00 97.12 102 ILE A CA 1
ATOM 780 C C . ILE A 1 102 ? -5.751 -9.937 2.555 1.00 97.12 102 ILE A C 1
ATOM 782 O O . ILE A 1 102 ? -4.914 -10.655 3.110 1.00 97.12 102 ILE A O 1
ATOM 786 N N . SER A 1 103 ? -6.753 -9.370 3.232 1.00 94.81 103 SER A N 1
ATOM 787 C CA . SER A 1 103 ? -6.918 -9.510 4.680 1.00 94.81 103 SER A CA 1
ATOM 788 C C . SER A 1 103 ? -7.205 -10.948 5.114 1.00 94.81 103 SER A C 1
ATOM 790 O O . SER A 1 103 ? -6.780 -11.351 6.197 1.00 94.81 103 SER A O 1
ATOM 792 N N . HIS A 1 104 ? -7.898 -11.725 4.279 1.00 92.50 104 HIS A N 1
ATOM 793 C CA . HIS A 1 104 ? -8.165 -13.138 4.532 1.00 92.50 104 HIS A CA 1
ATOM 794 C C . HIS A 1 104 ? -6.971 -14.020 4.179 1.00 92.50 104 HIS A C 1
ATOM 796 O O . HIS A 1 104 ? -6.620 -14.901 4.959 1.00 92.50 104 HIS A O 1
ATOM 802 N N . ARG A 1 105 ? -6.327 -13.772 3.034 1.00 93.38 105 ARG A N 1
ATOM 803 C CA . ARG A 1 105 ? -5.240 -14.621 2.532 1.00 93.38 105 ARG A CA 1
ATOM 804 C C . ARG A 1 105 ? -3.951 -14.485 3.340 1.00 93.38 105 ARG A C 1
ATOM 806 O O . ARG A 1 105 ? -3.276 -15.481 3.567 1.00 93.38 105 ARG A O 1
ATOM 813 N N . HIS A 1 106 ? -3.623 -13.267 3.771 1.00 88.31 106 HIS A N 1
ATOM 814 C CA . HIS A 1 106 ? -2.324 -12.939 4.378 1.00 88.31 106 HIS A CA 1
ATOM 815 C C . HIS A 1 106 ? -2.415 -12.479 5.837 1.00 88.31 106 HIS A C 1
ATOM 817 O O . HIS A 1 106 ? -1.429 -12.001 6.388 1.00 88.31 106 HIS A O 1
ATOM 823 N N . ASP A 1 107 ? -3.602 -12.544 6.447 1.00 90.06 107 ASP A N 1
ATOM 824 C CA . ASP A 1 107 ? -3.888 -11.993 7.783 1.00 90.06 107 ASP A CA 1
ATOM 825 C C . ASP A 1 107 ? -3.404 -10.533 7.973 1.00 90.06 107 ASP A C 1
ATOM 827 O O . ASP A 1 107 ? -3.021 -10.105 9.062 1.00 90.06 107 ASP A O 1
ATOM 831 N N . SER A 1 108 ? -3.426 -9.737 6.899 1.00 95.56 108 SER A N 1
ATOM 832 C CA . SER A 1 108 ? -2.801 -8.409 6.867 1.00 95.56 108 SER A CA 1
ATOM 833 C C . SER A 1 108 ? -3.583 -7.362 7.671 1.00 95.56 108 SER A C 1
ATOM 835 O O . SER A 1 108 ? -4.737 -7.053 7.360 1.00 95.56 108 SER A O 1
ATOM 837 N N . TYR A 1 109 ? -2.942 -6.766 8.686 1.00 96.75 109 TYR A N 1
ATOM 838 C CA . TYR A 1 109 ? -3.481 -5.607 9.415 1.00 96.75 109 TYR A CA 1
ATOM 839 C C . TYR A 1 109 ? -3.575 -4.361 8.532 1.00 96.75 109 TYR A C 1
ATOM 841 O O . TYR A 1 109 ? -4.555 -3.626 8.639 1.00 96.75 109 TYR A O 1
ATOM 849 N N . GLU A 1 110 ? -2.612 -4.164 7.627 1.00 97.62 110 GLU A N 1
ATOM 850 C CA . GLU A 1 110 ? -2.649 -3.076 6.648 1.00 97.62 110 GLU A CA 1
ATOM 851 C C . GLU A 1 110 ? -3.924 -3.141 5.805 1.00 97.62 110 GLU A C 1
ATOM 853 O O . GLU A 1 110 ? -4.666 -2.161 5.727 1.00 97.62 110 GLU A O 1
ATOM 858 N N . ALA A 1 111 ? -4.212 -4.307 5.217 1.00 98.12 111 ALA A N 1
ATOM 859 C CA . ALA A 1 111 ? -5.376 -4.479 4.355 1.00 98.12 111 ALA A CA 1
ATOM 860 C C . ALA A 1 111 ? -6.680 -4.184 5.108 1.00 98.12 111 ALA A C 1
ATOM 862 O O . ALA A 1 111 ? -7.545 -3.472 4.599 1.00 98.12 111 ALA A O 1
ATOM 863 N N . ARG A 1 112 ? -6.802 -4.664 6.355 1.00 98.38 112 ARG A N 1
ATOM 864 C CA . ARG A 1 112 ? -7.982 -4.399 7.195 1.00 98.38 112 ARG A CA 1
ATOM 865 C C . ARG A 1 112 ? -8.124 -2.923 7.537 1.00 98.38 112 ARG A C 1
ATOM 867 O O . ARG A 1 112 ? -9.219 -2.386 7.408 1.00 98.38 112 ARG A O 1
ATOM 874 N N . ALA A 1 113 ? -7.041 -2.264 7.943 1.00 98.44 113 ALA A N 1
ATOM 875 C CA . ALA A 1 113 ? -7.079 -0.855 8.322 1.00 98.44 113 ALA A CA 1
ATOM 876 C C . ALA A 1 113 ? -7.402 0.045 7.117 1.00 98.44 113 ALA A C 1
ATOM 878 O O . ALA A 1 113 ? -8.231 0.951 7.222 1.00 98.44 113 ALA A O 1
ATOM 879 N N . ARG A 1 114 ? -6.818 -0.240 5.945 1.00 98.44 114 ARG A N 1
ATOM 880 C CA . ARG A 1 114 ? -7.139 0.467 4.695 1.00 98.44 114 ARG A CA 1
ATOM 881 C C . ARG A 1 114 ? -8.583 0.228 4.257 1.00 98.44 114 ARG A C 1
ATOM 883 O O . ARG A 1 114 ? -9.255 1.195 3.908 1.00 98.44 114 ARG A O 1
ATOM 890 N N . ARG A 1 115 ? -9.091 -1.008 4.348 1.00 98.50 115 ARG A N 1
ATOM 891 C CA . ARG A 1 115 ? -10.508 -1.327 4.087 1.00 98.50 115 ARG A CA 1
ATOM 892 C C . ARG A 1 115 ? -11.440 -0.555 5.017 1.00 98.50 115 ARG A C 1
ATOM 894 O O . ARG A 1 115 ? -12.379 0.072 4.541 1.00 98.50 115 ARG A O 1
ATOM 901 N N . ALA A 1 116 ? -11.165 -0.574 6.322 1.00 98.44 116 ALA A N 1
ATOM 902 C CA . ALA A 1 116 ? -11.949 0.140 7.327 1.00 98.44 116 ALA A CA 1
ATOM 903 C C . ALA A 1 116 ? -12.015 1.644 7.028 1.00 98.44 116 ALA A C 1
ATOM 905 O O . ALA A 1 116 ? -13.091 2.241 7.025 1.00 98.44 116 ALA A O 1
ATOM 906 N N . SER A 1 117 ? -10.862 2.233 6.709 1.00 98.38 117 SER A N 1
ATOM 907 C CA . SER A 1 117 ? -10.754 3.645 6.354 1.00 98.38 117 SER A CA 1
ATOM 908 C C . SER A 1 117 ? -11.487 3.984 5.059 1.00 98.38 117 SER A C 1
ATOM 910 O O . SER A 1 117 ? -12.182 4.998 5.007 1.00 98.38 117 SER A O 1
ATOM 912 N N . LEU A 1 118 ? -11.391 3.131 4.035 1.00 98.25 118 LEU A N 1
ATOM 913 C CA . LEU A 1 118 ? -12.105 3.325 2.776 1.00 98.25 118 LEU A CA 1
ATOM 914 C C . LEU A 1 118 ? -13.625 3.248 2.983 1.00 98.25 118 LEU A C 1
ATOM 916 O O . LEU A 1 118 ? -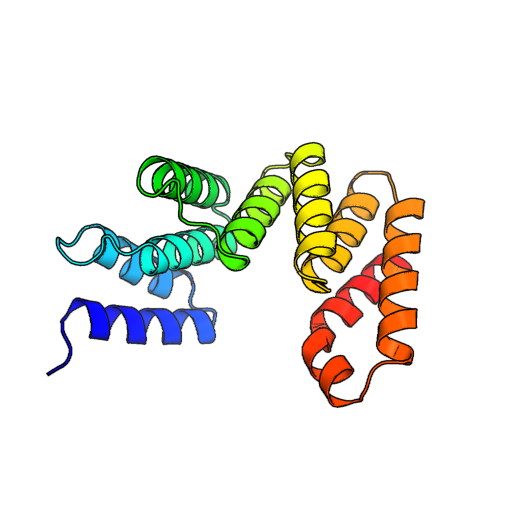14.325 4.158 2.557 1.00 98.25 118 LEU A O 1
ATOM 920 N N . LEU A 1 119 ? -14.124 2.240 3.709 1.00 98.25 119 LEU A N 1
ATOM 921 C CA . LEU A 1 119 ? -15.550 2.108 4.047 1.00 98.25 119 LEU A CA 1
ATOM 922 C C . LEU A 1 119 ? -16.087 3.351 4.761 1.00 98.25 119 LEU A C 1
ATOM 924 O O . LEU A 1 119 ? -17.143 3.866 4.391 1.00 98.25 119 LEU A O 1
ATOM 928 N N . ALA A 1 120 ? -15.345 3.857 5.748 1.00 97.25 120 ALA A N 1
ATOM 929 C CA . ALA A 1 120 ? -15.727 5.058 6.480 1.00 97.25 120 ALA A CA 1
ATOM 930 C C . ALA A 1 120 ? -15.807 6.297 5.579 1.00 97.25 120 ALA A C 1
ATOM 932 O O . ALA A 1 120 ? -16.757 7.069 5.679 1.00 97.25 120 ALA A O 1
ATOM 933 N N . GLN A 1 121 ? -14.852 6.460 4.662 1.00 96.25 121 GLN A N 1
ATOM 934 C CA . GLN A 1 121 ? -14.817 7.591 3.733 1.00 96.25 121 GLN A CA 1
ATOM 935 C C . GLN A 1 121 ? -15.891 7.510 2.640 1.00 96.25 121 GLN A C 1
ATOM 937 O O . GLN A 1 121 ? -16.323 8.541 2.134 1.00 96.25 121 GLN A O 1
ATOM 942 N N . THR A 1 122 ? -16.343 6.307 2.277 1.00 95.50 122 THR A N 1
ATOM 943 C CA . THR A 1 122 ? -17.264 6.091 1.150 1.00 95.50 122 THR A CA 1
ATOM 944 C C . THR A 1 122 ? -18.692 5.767 1.591 1.00 95.50 122 THR A C 1
ATOM 946 O O . THR A 1 122 ? -19.407 5.046 0.899 1.00 95.50 122 THR A O 1
ATOM 949 N N . GLY A 1 123 ? -19.116 6.277 2.752 1.00 93.50 123 GLY A N 1
ATOM 950 C CA . GLY A 1 123 ? -20.515 6.224 3.195 1.00 93.50 123 GLY A CA 1
ATOM 951 C C . GLY A 1 123 ? -20.945 4.931 3.893 1.00 93.50 123 GLY A C 1
ATOM 952 O O . GLY A 1 123 ? -22.141 4.712 4.067 1.00 93.50 123 GLY A O 1
ATOM 953 N N . ARG A 1 124 ? -19.999 4.085 4.323 1.00 96.69 124 ARG A N 1
ATOM 954 C CA . ARG A 1 124 ? -20.251 2.872 5.130 1.00 96.69 124 ARG A CA 1
ATOM 955 C C . ARG A 1 124 ? -19.512 2.931 6.484 1.00 96.69 124 ARG A C 1
ATOM 957 O O . ARG A 1 124 ? -18.742 2.019 6.803 1.00 96.69 124 ARG A O 1
ATOM 964 N N . PRO A 1 125 ? -19.711 3.993 7.294 1.00 96.75 125 PRO A N 1
ATOM 965 C CA . PRO A 1 125 ? -18.951 4.226 8.526 1.00 96.75 125 PRO A CA 1
ATOM 966 C C . PRO A 1 125 ? -19.129 3.130 9.575 1.00 96.75 125 PRO A C 1
ATOM 968 O O . PRO A 1 125 ? -18.141 2.728 10.181 1.00 96.75 125 PRO A O 1
ATOM 971 N N . ASP A 1 126 ? -20.332 2.575 9.733 1.00 97.69 126 ASP A N 1
ATOM 972 C CA . ASP A 1 126 ? -20.588 1.513 10.715 1.00 97.69 126 ASP A CA 1
ATOM 973 C C . ASP A 1 126 ? -19.767 0.248 10.439 1.00 97.69 126 ASP A C 1
ATOM 975 O O . ASP A 1 126 ? -19.269 -0.403 11.356 1.00 97.69 126 ASP A O 1
ATOM 979 N N . GLU A 1 127 ? -19.596 -0.108 9.166 1.00 97.44 127 GLU A N 1
ATOM 980 C CA . GLU A 1 127 ? -18.791 -1.264 8.778 1.00 97.44 127 GLU A CA 1
ATOM 981 C C . GLU A 1 127 ? -17.299 -0.990 8.952 1.00 97.44 127 GLU A C 1
ATOM 983 O O . GLU A 1 127 ? -16.579 -1.831 9.492 1.00 97.44 127 GLU A O 1
ATOM 988 N N . GLY A 1 128 ? -16.841 0.205 8.563 1.00 98.00 128 GLY A N 1
ATOM 989 C CA . GLY A 1 128 ? -15.465 0.633 8.810 1.00 98.00 128 GLY A CA 1
ATOM 990 C C . GLY A 1 128 ? -15.120 0.616 10.301 1.00 98.00 128 GLY A C 1
ATOM 991 O O . GLY A 1 128 ? -14.078 0.090 10.695 1.00 98.00 128 GLY A O 1
ATOM 992 N N . ARG A 1 129 ? -16.040 1.102 11.138 1.00 98.31 129 ARG A N 1
ATOM 993 C CA . ARG A 1 129 ? -15.927 1.103 12.596 1.00 98.31 129 ARG A CA 1
ATOM 994 C C . ARG A 1 129 ? -15.794 -0.309 13.165 1.00 98.31 129 ARG A C 1
ATOM 996 O O . ARG A 1 129 ? -14.872 -0.548 13.939 1.00 98.31 129 ARG A O 1
ATOM 1003 N N . ARG A 1 130 ? -16.655 -1.250 12.761 1.00 98.38 130 ARG A N 1
ATOM 1004 C CA . ARG A 1 130 ? -16.583 -2.652 13.224 1.00 98.38 130 ARG A CA 1
ATOM 1005 C C . ARG A 1 130 ? -15.216 -3.270 12.936 1.00 98.38 130 ARG A C 1
ATOM 1007 O O . ARG A 1 130 ? -14.601 -3.846 13.828 1.00 98.38 130 ARG A O 1
ATOM 1014 N N . ILE A 1 131 ? -14.700 -3.088 11.719 1.00 98.19 131 ILE A N 1
ATOM 1015 C CA . ILE A 1 131 ? -13.378 -3.611 11.343 1.00 98.19 131 ILE A CA 1
ATOM 1016 C C . ILE A 1 131 ? -12.270 -2.944 12.173 1.00 98.19 131 ILE A C 1
ATOM 1018 O O . ILE A 1 131 ? -11.343 -3.619 12.622 1.00 98.19 131 ILE A O 1
ATOM 1022 N N . ALA A 1 132 ? -12.352 -1.633 12.407 1.00 98.44 132 ALA A N 1
ATOM 1023 C CA . ALA A 1 132 ? -11.387 -0.925 13.244 1.00 98.44 132 ALA A CA 1
ATOM 1024 C C . ALA A 1 132 ? -11.405 -1.421 14.704 1.00 98.44 132 ALA A C 1
ATOM 1026 O O . ALA A 1 132 ? -10.343 -1.675 15.274 1.00 98.44 132 ALA A O 1
ATOM 1027 N N . GLU A 1 133 ? -12.584 -1.636 15.292 1.00 98.50 133 GLU A N 1
ATOM 1028 C CA . GLU A 1 133 ? -12.736 -2.217 16.634 1.00 98.50 133 GLU A CA 1
ATOM 1029 C C . GLU A 1 133 ? -12.112 -3.623 16.716 1.00 98.50 133 GLU A C 1
ATOM 1031 O O . GLU A 1 133 ? -11.374 -3.919 17.660 1.00 98.50 133 GLU A O 1
ATOM 1036 N N . GLU A 1 134 ? -12.318 -4.467 15.698 1.00 97.75 134 GLU A N 1
ATOM 1037 C CA . GLU A 1 134 ? -11.701 -5.796 15.616 1.00 97.75 134 GLU A CA 1
ATOM 1038 C C . GLU A 1 134 ? -10.168 -5.740 15.563 1.00 97.75 134 GLU A C 1
ATOM 1040 O O . GLU A 1 134 ? -9.496 -6.518 16.248 1.00 97.75 134 GLU A O 1
ATOM 1045 N N . ILE A 1 135 ? -9.595 -4.818 14.778 1.00 98.06 135 ILE A N 1
ATOM 1046 C CA . ILE A 1 135 ? -8.140 -4.608 14.717 1.00 98.06 135 ILE A CA 1
ATOM 1047 C C . ILE A 1 135 ? -7.601 -4.277 16.112 1.00 98.06 135 ILE A C 1
ATOM 1049 O O . ILE A 1 135 ? -6.622 -4.883 16.561 1.00 98.06 135 ILE A O 1
ATOM 1053 N N . LEU A 1 136 ? -8.242 -3.339 16.813 1.00 98.19 136 LEU A N 1
ATOM 1054 C CA . LEU A 1 136 ? -7.786 -2.888 18.126 1.00 98.19 136 LEU A CA 1
ATOM 1055 C C . LEU A 1 136 ? -7.929 -3.972 19.198 1.00 98.19 136 LEU A C 1
ATOM 1057 O O . LEU A 1 136 ? -7.012 -4.130 20.008 1.00 98.19 136 LEU A O 1
ATOM 1061 N N . ASP A 1 137 ? -9.009 -4.761 19.198 1.00 98.00 137 ASP A N 1
ATOM 1062 C CA . ASP A 1 137 ? -9.150 -5.870 20.149 1.00 98.00 137 ASP A CA 1
ATOM 1063 C C . ASP A 1 137 ? -8.105 -6.970 19.912 1.00 98.00 137 ASP A C 1
ATOM 1065 O O . ASP A 1 137 ? -7.502 -7.459 20.874 1.00 98.00 137 ASP A O 1
ATOM 1069 N N . ARG A 1 138 ? -7.811 -7.309 18.648 1.00 96.44 138 ARG A N 1
ATOM 1070 C CA . ARG A 1 138 ? -6.735 -8.256 18.311 1.00 96.44 138 ARG A CA 1
ATOM 1071 C C . ARG A 1 138 ? -5.379 -7.747 18.788 1.00 96.44 138 ARG A C 1
ATOM 1073 O O . ARG A 1 138 ? -4.663 -8.463 19.491 1.00 96.44 138 ARG A O 1
ATOM 1080 N N . LEU A 1 139 ? -5.037 -6.496 18.477 1.00 97.00 139 LEU A N 1
ATOM 1081 C CA . LEU A 1 139 ? -3.754 -5.909 18.870 1.00 97.00 139 LEU A CA 1
ATOM 1082 C C . LEU A 1 139 ? -3.622 -5.750 20.386 1.00 97.00 139 LEU A C 1
ATOM 1084 O O . LEU A 1 139 ? -2.534 -5.959 20.919 1.00 97.00 139 LEU A O 1
ATOM 1088 N N . ARG A 1 140 ? -4.710 -5.459 21.107 1.00 96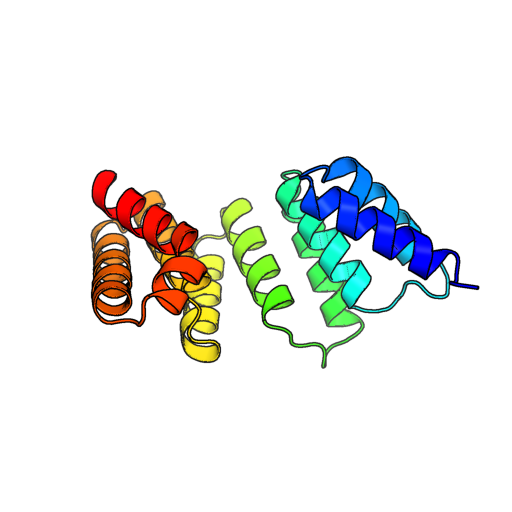.81 140 ARG A N 1
ATOM 1089 C CA . ARG A 1 140 ? -4.716 -5.407 22.579 1.00 96.81 140 ARG A CA 1
ATOM 1090 C C . ARG A 1 140 ? -4.253 -6.727 23.202 1.00 96.81 140 ARG A C 1
ATOM 1092 O O . ARG A 1 140 ? -3.566 -6.708 24.221 1.00 96.81 140 ARG A O 1
ATOM 1099 N N . ARG A 1 141 ? -4.608 -7.858 22.587 1.00 96.38 141 ARG A N 1
ATOM 1100 C CA . ARG A 1 141 ? -4.256 -9.214 23.045 1.00 96.38 141 ARG A CA 1
ATOM 1101 C C . ARG A 1 141 ? -2.923 -9.720 22.478 1.00 96.38 141 ARG A C 1
ATOM 1103 O O . ARG A 1 141 ? -2.378 -10.692 22.993 1.00 96.38 141 ARG A O 1
ATOM 1110 N N . ALA A 1 142 ? -2.390 -9.078 21.439 1.00 95.62 142 ALA A N 1
ATOM 1111 C CA . ALA A 1 142 ? -1.165 -9.500 20.766 1.00 95.62 142 ALA A CA 1
ATOM 1112 C C . ALA A 1 142 ? 0.105 -9.209 21.598 1.00 95.62 142 ALA A C 1
ATOM 1114 O O . ALA A 1 142 ? 0.113 -8.262 22.390 1.00 95.62 142 ALA A O 1
ATOM 1115 N N . PRO A 1 143 ? 1.212 -9.953 21.402 1.00 97.38 143 PRO A N 1
ATOM 1116 C CA . PRO A 1 143 ? 2.503 -9.663 22.031 1.00 97.38 143 PRO A CA 1
ATOM 1117 C C . PRO A 1 143 ? 3.036 -8.255 21.719 1.00 97.38 143 PRO A C 1
ATOM 1119 O O . PRO A 1 143 ? 2.734 -7.669 20.680 1.00 97.38 143 PRO A O 1
ATOM 1122 N N . ALA A 1 144 ? 3.905 -7.725 22.588 1.00 96.44 144 ALA A N 1
ATOM 1123 C CA . ALA A 1 144 ? 4.439 -6.365 22.454 1.00 96.44 144 ALA A CA 1
ATOM 1124 C C . ALA A 1 144 ? 5.150 -6.101 21.113 1.00 96.44 144 ALA A C 1
ATOM 1126 O O . ALA A 1 144 ? 4.980 -5.026 20.540 1.00 96.44 144 ALA A O 1
ATOM 1127 N N . HIS A 1 145 ? 5.900 -7.078 20.592 1.00 95.50 145 HIS A N 1
ATOM 1128 C CA . HIS A 1 145 ? 6.591 -6.940 19.307 1.00 95.50 145 HIS A CA 1
ATOM 1129 C C . HIS A 1 145 ? 5.608 -6.823 18.131 1.00 95.50 145 HIS A C 1
ATOM 1131 O O . HIS A 1 145 ? 5.832 -6.006 17.243 1.00 95.50 145 HIS A O 1
ATOM 1137 N N . VAL A 1 146 ? 4.486 -7.556 18.160 1.00 95.44 146 VAL A N 1
ATOM 1138 C CA . VAL A 1 146 ? 3.429 -7.455 17.140 1.00 95.44 146 VAL A CA 1
ATOM 1139 C C . VAL A 1 146 ? 2.768 -6.085 17.206 1.00 95.44 146 VAL A C 1
ATOM 1141 O O . VAL A 1 146 ? 2.630 -5.424 16.186 1.00 95.44 146 VAL A O 1
ATOM 1144 N N . ARG A 1 147 ? 2.423 -5.608 18.409 1.00 95.94 147 ARG A N 1
ATOM 1145 C CA . ARG A 1 147 ? 1.843 -4.265 18.581 1.00 95.94 147 ARG A CA 1
ATOM 1146 C C . ARG A 1 147 ? 2.755 -3.167 18.042 1.00 95.94 147 ARG A C 1
ATOM 1148 O O . ARG A 1 147 ? 2.260 -2.227 17.435 1.00 95.94 147 ARG A O 1
ATOM 1155 N N . LYS A 1 148 ? 4.069 -3.293 18.260 1.00 96.31 148 LYS A N 1
ATOM 1156 C CA . LYS A 1 148 ? 5.064 -2.350 17.737 1.00 96.31 148 LYS A CA 1
ATOM 1157 C C . LYS A 1 148 ? 5.142 -2.405 16.210 1.00 96.31 148 LYS A C 1
ATOM 1159 O O . LYS A 1 148 ? 5.169 -1.357 15.584 1.00 96.31 148 LYS A O 1
ATOM 1164 N N . LEU A 1 149 ? 5.156 -3.605 15.627 1.00 96.00 149 LEU A N 1
ATOM 1165 C CA . LEU A 1 149 ? 5.211 -3.789 14.175 1.00 96.00 149 LEU A CA 1
ATOM 1166 C C . LEU A 1 149 ? 3.962 -3.242 13.468 1.00 96.00 149 LEU A C 1
ATOM 1168 O O . LEU A 1 149 ? 4.061 -2.714 12.371 1.00 96.00 149 LEU A O 1
ATOM 1172 N N . GLN A 1 150 ? 2.792 -3.358 14.098 1.00 97.06 150 GLN A N 1
ATOM 1173 C CA . GLN A 1 150 ? 1.507 -2.948 13.524 1.00 97.06 150 GLN A CA 1
ATOM 1174 C C . GLN A 1 150 ? 1.046 -1.565 14.024 1.00 97.06 150 GLN A C 1
ATOM 1176 O O . GLN A 1 150 ? -0.147 -1.263 13.982 1.00 97.06 150 GLN A O 1
ATOM 1181 N N . ALA A 1 151 ? 1.962 -0.737 14.542 1.00 97.00 151 ALA A N 1
ATOM 1182 C CA . ALA A 1 151 ? 1.629 0.543 15.168 1.00 97.00 151 ALA A CA 1
ATOM 1183 C C . ALA A 1 151 ? 0.940 1.516 14.197 1.00 97.00 151 ALA A C 1
ATOM 1185 O O . ALA A 1 151 ? -0.047 2.147 14.574 1.00 97.00 151 ALA A O 1
ATOM 1186 N N . ASP A 1 152 ? 1.391 1.571 12.944 1.00 97.12 152 ASP A N 1
ATOM 1187 C CA . ASP A 1 152 ? 0.817 2.460 11.927 1.00 97.12 152 ASP A CA 1
ATOM 1188 C C . ASP A 1 152 ? -0.629 2.072 11.594 1.00 97.12 152 ASP A C 1
ATOM 1190 O O . ASP A 1 152 ? -1.527 2.914 11.538 1.00 97.12 152 ASP A O 1
ATOM 1194 N N . TRP A 1 153 ? -0.901 0.772 11.464 1.00 97.88 153 TRP A N 1
ATOM 1195 C CA . TRP A 1 153 ? -2.251 0.271 11.183 1.00 97.88 153 TRP A CA 1
ATOM 1196 C C . TRP A 1 153 ? -3.169 0.367 12.394 1.00 97.88 153 TRP A C 1
ATOM 1198 O O . TRP A 1 153 ? -4.369 0.592 12.237 1.00 97.88 153 TRP A O 1
ATOM 1208 N N . LYS A 1 154 ? -2.608 0.259 13.603 1.00 97.94 154 LYS A N 1
ATOM 1209 C CA . LYS A 1 154 ? -3.321 0.583 14.837 1.00 97.94 154 LYS A CA 1
ATOM 1210 C C . LYS A 1 154 ? -3.758 2.046 14.830 1.00 97.94 154 LYS A C 1
ATOM 1212 O O . LYS A 1 154 ? -4.928 2.318 15.075 1.00 97.94 154 LYS A O 1
ATOM 1217 N N . HIS A 1 155 ? -2.842 2.964 14.524 1.00 98.25 155 HIS A N 1
ATOM 1218 C CA . HIS A 1 155 ? -3.141 4.391 14.461 1.00 98.25 155 HIS A CA 1
ATOM 1219 C C . HIS A 1 155 ? -4.221 4.677 13.412 1.00 98.25 155 HIS A C 1
ATOM 1221 O O . HIS A 1 155 ? -5.189 5.369 13.702 1.00 98.25 155 HIS A O 1
ATOM 1227 N N . LEU A 1 156 ? -4.128 4.073 12.222 1.00 98.19 156 LEU A N 1
ATOM 1228 C CA . LEU A 1 156 ? -5.164 4.211 11.196 1.00 98.19 156 LEU A CA 1
ATOM 1229 C C . LEU A 1 156 ? -6.532 3.682 11.664 1.00 98.19 156 LEU A C 1
ATOM 1231 O O . LEU A 1 156 ? -7.550 4.311 11.388 1.00 98.19 156 LEU A O 1
ATOM 1235 N N . ALA A 1 157 ? -6.583 2.563 12.390 1.00 98.12 157 ALA A N 1
ATOM 1236 C CA . ALA A 1 157 ? -7.832 2.068 12.970 1.00 98.12 157 ALA A CA 1
ATOM 1237 C C . ALA A 1 157 ? -8.396 3.036 14.029 1.00 98.12 157 ALA A C 1
ATOM 1239 O O . ALA A 1 157 ? -9.590 3.325 14.021 1.00 98.12 157 ALA A O 1
ATOM 1240 N N . GLU A 1 158 ? -7.550 3.594 14.900 1.00 98.44 158 GLU A N 1
ATOM 1241 C CA . GLU A 1 158 ? -7.958 4.627 15.863 1.00 98.44 158 GLU A CA 1
ATOM 1242 C C . GLU A 1 158 ? -8.474 5.893 15.154 1.00 98.44 158 GLU A C 1
ATOM 1244 O O . GLU A 1 158 ? -9.448 6.491 15.607 1.00 98.44 158 GLU A O 1
ATOM 1249 N N . ASP A 1 159 ? -7.865 6.292 14.034 1.00 98.19 159 ASP A N 1
ATOM 1250 C CA . ASP A 1 159 ? -8.322 7.401 13.189 1.00 98.19 159 ASP A CA 1
ATOM 1251 C C . ASP A 1 159 ? -9.723 7.167 12.627 1.00 98.19 159 ASP A C 1
ATOM 1253 O O . ASP A 1 159 ? -10.527 8.099 12.620 1.00 98.19 159 ASP A O 1
ATOM 1257 N N . VAL A 1 160 ? -10.022 5.945 12.173 1.00 98.12 160 VAL A N 1
ATOM 1258 C CA . VAL A 1 160 ? -11.361 5.583 11.682 1.00 98.12 160 VAL A CA 1
ATOM 1259 C C . VAL A 1 160 ? -12.395 5.826 12.774 1.00 98.12 160 VAL A C 1
ATOM 1261 O O . VAL A 1 160 ? -13.345 6.566 12.540 1.00 98.12 160 VAL A O 1
ATOM 1264 N N . LEU A 1 161 ? -12.157 5.317 13.988 1.00 97.56 161 LEU A N 1
ATOM 1265 C CA . LEU A 1 161 ? -13.078 5.480 15.120 1.00 97.56 161 LEU A CA 1
ATOM 1266 C C . LEU A 1 161 ? -13.277 6.937 15.559 1.00 97.56 161 LEU A C 1
ATOM 1268 O O . LEU A 1 161 ? -14.281 7.246 16.187 1.00 97.56 161 LEU A O 1
ATOM 1272 N N . ARG A 1 162 ? -12.323 7.833 15.274 1.00 96.06 162 ARG A N 1
ATOM 1273 C CA . ARG A 1 162 ? -12.462 9.268 15.577 1.00 96.06 162 ARG A CA 1
ATOM 1274 C C . ARG A 1 162 ? -13.283 10.028 14.537 1.00 96.06 162 ARG A C 1
ATOM 1276 O O . ARG A 1 162 ? -13.747 11.125 14.835 1.00 96.06 162 ARG A O 1
ATOM 1283 N N . ARG A 1 163 ? -13.390 9.500 13.315 1.00 88.50 163 ARG A N 1
ATOM 1284 C CA . ARG A 1 163 ? -14.037 10.164 12.169 1.00 88.50 163 ARG A CA 1
ATOM 1285 C C . ARG A 1 163 ? -15.455 9.652 11.900 1.00 88.50 163 ARG A C 1
ATOM 1287 O O . ARG A 1 163 ? -16.185 10.319 11.173 1.00 88.50 163 ARG A O 1
ATOM 1294 N N . THR A 1 164 ? -15.807 8.487 12.441 1.00 82.69 164 THR A N 1
ATOM 1295 C CA . THR A 1 164 ? -17.136 7.855 12.362 1.00 82.69 164 THR A CA 1
ATOM 1296 C C . THR A 1 164 ? -17.907 8.041 13.656 1.00 82.69 164 THR A C 1
ATOM 1298 O O . THR A 1 164 ? -19.100 8.392 13.585 1.00 82.69 164 THR A O 1
#

Radius of gyration: 17.35 Å; chains: 1; bounding box: 52×28×44 Å

Foldseek 3Di:
DDDPLRVLQVVLVVCVVVVVLVSSLVSLVVLCPDPNSVDVVSLLSNLVSCVSVLNLVVSLVSLVVNCVVCVVDDDLSSLVSNLSSCLSVVVLVVSLVSLVVSCVPPVDLVSLLVNLLSCLVVPNLVVSLVSLVVSLVVLVPDDPVVCVVCVVSNVSSVVSVVSD